Protein AF-R7I2Q1-F1 (afdb_monomer_lite)

Radius of gyration: 18.78 Å; chains: 1; bounding box: 70×40×40 Å

Secondary structure (DSSP, 8-state):
---------------S---EE-GGGHHHHHHS-HHHHHHHHHHHHHGGG-SS--EEEETTEEEEE-SSBS-EEEEEEEEEEEETTEEEEEEEEE-TTSPEEEEEEEEEEEE-SSHHHHHHHHHHHHHS-HHHHHHHHHHHHHHTHHHHHHHH--SBS-HHHHHHHHHHHHHHH---

Sequence (176 aa):
MKISNNLNSSGNQYFGMALKIKPQAKRFLKDARMSEINSIGEVGKKAANHKHFDIIIDEYGPYIQAKEYKNYYRAPFRVSQYDDKALTVSSDSVNLEGKIGPDYIKSLNFDYLSKEAAKEEYSKLASMNIIDQTAEVVDLLENNFLKFEVKYAGEPINVASKNDTIDKLFKAYGVE

Structure (mmCIF, N/CA/C/O backbone):
data_AF-R7I2Q1-F1
#
_entry.id   AF-R7I2Q1-F1
#
loop_
_atom_site.group_PDB
_atom_site.id
_atom_site.type_symbol
_atom_site.label_atom_id
_atom_site.label_alt_id
_atom_site.label_comp_id
_atom_site.label_asym_id
_atom_site.label_entity_id
_atom_site.label_seq_id
_atom_site.pdbx_PDB_ins_code
_atom_site.Cartn_x
_atom_site.Cartn_y
_atom_site.Cartn_z
_atom_site.occupancy
_atom_site.B_iso_or_equiv
_atom_site.auth_seq_id
_atom_site.auth_comp_id
_atom_site.auth_asym_id
_atom_site.auth_atom_id
_atom_site.pdbx_PDB_model_num
ATOM 1 N N . MET A 1 1 ? 37.677 -19.607 -14.586 1.00 36.41 1 MET A N 1
ATOM 2 C CA . MET A 1 1 ? 36.863 -19.621 -13.353 1.00 36.41 1 MET A CA 1
ATOM 3 C C . MET A 1 1 ? 35.400 -19.539 -13.783 1.00 36.41 1 MET A C 1
ATOM 5 O O . MET A 1 1 ? 34.998 -18.513 -14.314 1.00 36.41 1 MET A O 1
ATOM 9 N N . LYS A 1 2 ? 34.656 -20.653 -13.733 1.00 26.53 2 LYS A N 1
ATOM 10 C CA . LYS A 1 2 ? 33.233 -20.693 -14.115 1.00 26.53 2 LYS A CA 1
ATOM 11 C C . LYS A 1 2 ? 32.413 -20.239 -12.909 1.00 26.53 2 LYS A C 1
ATOM 13 O O . LYS A 1 2 ? 32.449 -20.902 -11.880 1.00 26.53 2 LYS A O 1
ATOM 18 N N . ILE A 1 3 ? 31.721 -19.111 -13.037 1.00 33.00 3 ILE A N 1
ATOM 19 C CA . ILE A 1 3 ? 30.726 -18.669 -12.059 1.00 33.00 3 ILE A CA 1
ATOM 20 C C . ILE A 1 3 ? 29.452 -19.461 -12.358 1.00 33.00 3 ILE A C 1
ATOM 22 O O . ILE A 1 3 ? 28.858 -19.319 -13.426 1.00 33.00 3 ILE A O 1
ATOM 26 N N . SER A 1 4 ? 29.090 -20.357 -11.449 1.00 28.03 4 SER A N 1
ATOM 27 C CA . SER A 1 4 ? 27.881 -21.170 -11.536 1.00 28.03 4 SER A CA 1
ATOM 28 C C . SER A 1 4 ? 26.658 -20.305 -11.218 1.00 28.03 4 SER A C 1
ATOM 30 O O . SER A 1 4 ? 26.454 -19.927 -10.067 1.00 28.03 4 SER A O 1
ATOM 32 N N . ASN A 1 5 ? 25.828 -20.013 -12.222 1.00 32.62 5 ASN A N 1
ATOM 33 C CA . ASN A 1 5 ? 24.456 -19.542 -12.020 1.00 32.62 5 ASN A CA 1
ATOM 34 C C . ASN A 1 5 ? 23.606 -20.718 -11.518 1.00 32.62 5 ASN A C 1
ATOM 36 O O . ASN A 1 5 ? 23.032 -21.449 -12.318 1.00 32.62 5 ASN A O 1
ATOM 40 N N . ASN A 1 6 ? 23.530 -20.898 -10.201 1.00 32.88 6 ASN A N 1
ATOM 41 C CA . ASN A 1 6 ? 22.535 -21.760 -9.564 1.00 32.88 6 ASN A CA 1
ATOM 42 C C . ASN A 1 6 ? 21.603 -20.894 -8.714 1.00 32.88 6 ASN A C 1
ATOM 44 O O . ASN A 1 6 ? 21.789 -20.765 -7.511 1.00 32.88 6 ASN A O 1
ATOM 48 N N . LEU A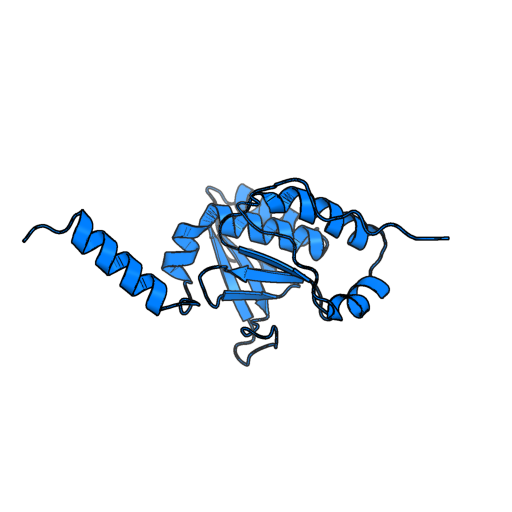 1 7 ? 20.600 -20.298 -9.360 1.00 36.31 7 LEU A N 1
ATOM 49 C CA . LEU A 1 7 ? 19.415 -19.734 -8.700 1.00 36.31 7 LEU A CA 1
ATOM 50 C C . LEU A 1 7 ? 18.148 -20.076 -9.496 1.00 36.31 7 LEU A C 1
ATOM 52 O O . LEU A 1 7 ? 17.258 -19.258 -9.671 1.00 36.31 7 LEU A O 1
ATOM 56 N N . ASN A 1 8 ? 18.080 -21.308 -9.995 1.00 40.41 8 ASN A N 1
ATOM 57 C CA . ASN A 1 8 ? 16.838 -21.907 -10.464 1.00 40.41 8 ASN A CA 1
ATOM 58 C C . ASN A 1 8 ? 16.820 -23.371 -10.027 1.00 40.41 8 ASN A C 1
ATOM 60 O O . ASN A 1 8 ? 17.289 -24.221 -10.772 1.00 40.41 8 ASN A O 1
ATOM 64 N N . SER A 1 9 ? 16.317 -23.634 -8.816 1.00 35.38 9 SER A N 1
ATOM 65 C CA . SER A 1 9 ? 15.471 -24.800 -8.502 1.00 35.38 9 SER A CA 1
ATOM 66 C C . SER A 1 9 ? 15.331 -25.011 -6.989 1.00 35.38 9 SER A C 1
ATOM 68 O O . SER A 1 9 ? 16.107 -25.738 -6.372 1.00 35.38 9 SER A O 1
ATOM 70 N N . SER A 1 10 ? 14.277 -24.456 -6.406 1.00 36.53 10 SER A N 1
ATOM 71 C CA . SER A 1 10 ? 13.492 -25.146 -5.380 1.00 36.53 10 SER A CA 1
ATOM 72 C C . SER A 1 10 ? 12.128 -24.469 -5.318 1.00 36.53 10 SER A C 1
ATOM 74 O O . SER A 1 10 ? 12.027 -23.246 -5.270 1.00 36.53 10 SER A O 1
ATOM 76 N N . GLY A 1 11 ? 11.075 -25.271 -5.467 1.00 33.69 11 GLY A N 1
ATOM 77 C CA . GLY A 1 11 ? 9.708 -24.791 -5.589 1.00 33.69 11 GLY A CA 1
ATOM 78 C C . GLY A 1 11 ? 9.310 -23.921 -4.406 1.00 33.69 11 GLY A C 1
ATOM 79 O O . GLY A 1 11 ? 9.300 -24.379 -3.273 1.00 33.69 11 GLY A O 1
ATOM 80 N N . ASN A 1 12 ? 8.923 -22.689 -4.703 1.00 32.97 12 ASN A N 1
ATOM 81 C CA . ASN A 1 12 ? 8.029 -21.934 -3.853 1.00 32.97 12 ASN A CA 1
ATOM 82 C C . ASN A 1 12 ? 6.871 -21.500 -4.739 1.00 32.97 12 ASN A C 1
ATOM 84 O O . ASN A 1 12 ? 7.006 -20.658 -5.628 1.00 32.97 12 ASN A O 1
ATOM 88 N N . GLN A 1 13 ? 5.726 -22.134 -4.515 1.00 37.25 13 GLN A N 1
ATOM 89 C CA . GLN A 1 13 ? 4.434 -21.564 -4.854 1.00 37.25 13 GLN A CA 1
ATOM 90 C C . GLN A 1 13 ? 4.308 -20.255 -4.058 1.00 37.25 13 GLN A C 1
ATOM 92 O O . GLN A 1 13 ? 3.820 -20.259 -2.933 1.00 37.25 13 GLN A O 1
ATOM 97 N N . TYR A 1 14 ? 4.815 -19.140 -4.589 1.00 38.12 14 TYR A N 1
ATOM 98 C CA . TYR A 1 14 ? 4.670 -17.832 -3.952 1.00 38.12 14 TYR A CA 1
ATOM 99 C C . TYR A 1 14 ? 3.239 -17.331 -4.165 1.00 38.12 14 TYR A C 1
ATOM 101 O O . TYR A 1 14 ? 2.954 -16.556 -5.080 1.00 38.12 14 TYR A O 1
ATOM 109 N N . PHE A 1 15 ? 2.315 -17.808 -3.335 1.00 33.28 15 PHE A N 1
ATOM 110 C CA . PHE A 1 15 ? 1.031 -17.146 -3.168 1.00 33.28 15 PHE A CA 1
ATOM 111 C C . PHE A 1 15 ? 1.251 -15.842 -2.400 1.00 33.28 15 PHE A C 1
ATOM 113 O O . PHE A 1 15 ? 1.394 -15.857 -1.186 1.00 33.28 15 PHE A O 1
ATOM 120 N N . GLY A 1 16 ? 1.213 -14.725 -3.129 1.00 47.41 16 GLY A N 1
ATOM 121 C CA . GLY A 1 16 ? 0.902 -13.421 -2.556 1.00 47.41 16 GLY A CA 1
ATOM 122 C C . GLY A 1 16 ? 2.050 -12.400 -2.471 1.00 47.41 16 GLY A C 1
ATOM 123 O O . GLY A 1 16 ? 2.724 -12.343 -1.464 1.00 47.41 16 GLY A O 1
ATOM 124 N N . MET A 1 17 ? 2.185 -11.532 -3.489 1.00 64.38 17 MET A N 1
ATOM 125 C CA . MET A 1 17 ? 3.060 -10.342 -3.568 1.00 64.38 17 MET A CA 1
ATOM 126 C C . MET A 1 17 ? 4.553 -10.602 -3.467 1.00 64.38 17 MET A C 1
ATOM 128 O O . MET A 1 17 ? 5.149 -10.736 -2.404 1.00 64.38 17 MET A O 1
ATOM 132 N N . ALA A 1 18 ? 5.195 -10.517 -4.624 1.00 75.12 18 ALA A N 1
ATOM 133 C CA . ALA A 1 18 ? 6.620 -10.279 -4.673 1.00 75.12 18 ALA A CA 1
ATOM 134 C C . ALA A 1 18 ? 6.831 -8.767 -4.574 1.00 75.12 18 ALA A C 1
ATOM 136 O O . ALA A 1 18 ? 6.286 -8.017 -5.382 1.00 75.12 18 ALA A O 1
ATOM 137 N N . LEU A 1 19 ? 7.659 -8.307 -3.639 1.00 87.88 19 LEU A N 1
ATOM 138 C CA . LEU A 1 19 ? 8.393 -7.068 -3.871 1.00 87.88 19 LEU A CA 1
ATOM 139 C C . LEU A 1 19 ? 9.037 -7.166 -5.268 1.00 87.88 19 LEU A C 1
ATOM 141 O O . LEU A 1 19 ? 9.863 -8.047 -5.515 1.00 87.88 19 LEU A O 1
ATOM 145 N N . LYS A 1 20 ? 8.647 -6.291 -6.196 1.00 90.19 20 LYS A N 1
ATOM 146 C CA . LYS A 1 20 ? 9.149 -6.277 -7.576 1.00 90.19 20 LYS A CA 1
ATOM 147 C C . LYS A 1 20 ? 10.097 -5.103 -7.752 1.00 90.19 20 LYS A C 1
ATOM 149 O O . LYS A 1 20 ? 9.690 -3.950 -7.687 1.00 90.19 20 LYS A O 1
ATOM 154 N N . ILE A 1 21 ? 11.360 -5.384 -8.039 1.00 89.44 21 ILE A N 1
ATOM 155 C CA . ILE A 1 21 ? 12.344 -4.351 -8.374 1.00 89.44 21 ILE A CA 1
ATOM 156 C C . ILE A 1 21 ? 12.477 -4.319 -9.895 1.00 89.44 21 ILE A C 1
ATOM 158 O O . ILE A 1 21 ? 12.964 -5.276 -10.500 1.00 89.44 21 ILE A O 1
ATOM 162 N N . LYS A 1 22 ? 12.019 -3.239 -10.535 1.00 89.25 22 LYS A N 1
ATOM 163 C CA . LYS A 1 22 ? 12.155 -3.085 -11.987 1.00 89.25 22 LYS A CA 1
ATOM 164 C C . LYS A 1 22 ? 13.623 -2.819 -12.361 1.00 89.25 22 LYS A C 1
ATOM 166 O O . LYS A 1 22 ? 14.329 -2.173 -11.589 1.00 89.25 22 LYS A O 1
ATOM 171 N N . PRO A 1 23 ? 14.097 -3.221 -13.556 1.00 88.19 23 PRO A N 1
ATOM 172 C CA . PRO A 1 23 ? 15.484 -2.981 -13.974 1.00 88.19 23 PRO A CA 1
ATOM 173 C C . PRO A 1 23 ? 15.923 -1.510 -13.876 1.00 88.19 23 PRO A C 1
ATOM 175 O O . PRO A 1 23 ? 17.048 -1.218 -13.465 1.00 88.19 23 PRO A O 1
ATOM 178 N N . GLN A 1 24 ? 15.021 -0.575 -14.188 1.00 87.31 24 GLN A N 1
ATOM 179 C CA . GLN A 1 24 ? 15.277 0.865 -14.096 1.00 87.31 24 GLN A CA 1
ATOM 180 C C . GLN A 1 24 ? 15.459 1.384 -12.657 1.00 87.31 24 GLN A C 1
ATOM 182 O O . GLN A 1 24 ? 16.051 2.444 -12.464 1.00 87.31 24 GLN A O 1
ATOM 187 N N . ALA A 1 25 ? 15.061 0.622 -11.630 1.00 89.19 25 ALA A N 1
ATOM 188 C CA . ALA A 1 25 ? 15.258 0.992 -10.225 1.00 89.19 25 ALA A CA 1
ATOM 189 C C . ALA A 1 25 ? 16.733 1.158 -9.842 1.00 89.19 25 ALA A C 1
ATOM 191 O O . ALA A 1 25 ? 17.042 1.776 -8.830 1.00 89.19 25 ALA A O 1
ATOM 192 N N . LYS A 1 26 ? 17.671 0.655 -10.656 1.00 88.81 26 LYS A N 1
ATOM 193 C CA . LYS A 1 26 ? 19.112 0.790 -10.412 1.00 88.81 26 LYS A CA 1
ATOM 194 C C . LYS A 1 26 ? 19.557 2.240 -10.196 1.00 88.81 26 LYS A C 1
ATOM 196 O O . LYS A 1 26 ? 20.540 2.448 -9.495 1.00 88.81 26 LYS A O 1
ATOM 201 N N . ARG A 1 27 ? 18.879 3.227 -10.796 1.00 87.81 27 ARG A N 1
ATOM 202 C CA . ARG A 1 27 ? 19.166 4.648 -10.543 1.00 87.81 27 ARG A CA 1
ATOM 203 C C . ARG A 1 27 ? 18.768 5.038 -9.119 1.00 87.81 27 ARG A C 1
ATOM 205 O O . ARG A 1 27 ? 19.639 5.406 -8.347 1.00 87.81 27 ARG A O 1
ATOM 212 N N . PHE A 1 28 ? 17.501 4.833 -8.762 1.00 88.19 28 PHE A N 1
ATOM 213 C CA . PHE A 1 28 ? 16.980 5.057 -7.412 1.00 88.19 28 PHE A CA 1
ATOM 214 C C . PHE A 1 28 ? 17.820 4.354 -6.331 1.00 88.19 28 PHE A C 1
ATOM 216 O O . PHE A 1 28 ? 18.234 4.972 -5.359 1.00 88.19 28 PHE A O 1
ATOM 223 N N . LEU A 1 29 ? 18.153 3.075 -6.535 1.00 90.19 29 LEU A N 1
ATOM 224 C CA . LEU A 1 29 ? 18.908 2.273 -5.565 1.00 90.19 29 LEU A CA 1
ATOM 225 C C . LEU A 1 29 ? 20.367 2.718 -5.386 1.00 90.19 29 LEU A C 1
ATOM 227 O O . LEU A 1 29 ? 20.951 2.437 -4.347 1.00 90.19 29 LEU A O 1
ATOM 231 N N . LYS A 1 30 ? 20.976 3.375 -6.381 1.00 90.50 30 LYS A N 1
ATOM 232 C CA . LYS A 1 30 ? 22.335 3.930 -6.243 1.00 90.50 30 LYS A CA 1
ATOM 233 C C . LYS A 1 30 ? 22.363 5.161 -5.346 1.00 90.50 30 LYS A C 1
ATOM 235 O O . LYS A 1 30 ? 23.361 5.379 -4.669 1.00 90.50 30 LYS A O 1
ATOM 240 N N . ASP A 1 31 ? 21.287 5.937 -5.381 1.00 90.19 31 ASP A N 1
ATOM 241 C CA . ASP A 1 31 ? 21.155 7.177 -4.621 1.00 90.19 31 ASP A CA 1
ATOM 242 C C . ASP A 1 31 ? 20.584 6.918 -3.209 1.00 90.19 31 ASP A C 1
ATOM 244 O O . ASP A 1 31 ? 20.661 7.782 -2.335 1.00 90.19 31 ASP A O 1
ATOM 248 N N . ALA A 1 32 ? 20.042 5.718 -2.972 1.00 89.25 32 ALA A N 1
ATOM 249 C CA . ALA A 1 32 ? 19.481 5.292 -1.696 1.00 89.25 32 ALA A CA 1
ATOM 250 C C . ALA A 1 32 ? 20.557 5.038 -0.627 1.00 89.25 32 ALA A C 1
ATOM 252 O O . ALA A 1 32 ? 21.641 4.504 -0.883 1.00 89.25 32 ALA A O 1
ATOM 253 N N . ARG A 1 33 ? 20.229 5.362 0.623 1.00 92.44 33 ARG A N 1
ATOM 254 C CA . ARG A 1 33 ? 21.067 5.064 1.792 1.00 92.44 33 ARG A CA 1
ATOM 255 C C . ARG A 1 33 ? 21.017 3.571 2.099 1.00 92.44 33 ARG A C 1
ATOM 257 O O . ARG A 1 33 ? 19.997 2.918 1.897 1.00 92.44 33 ARG A O 1
ATOM 264 N N . MET A 1 34 ? 22.065 3.040 2.732 1.00 90.31 34 MET A N 1
ATOM 265 C CA . MET A 1 34 ? 22.072 1.636 3.177 1.00 90.31 34 MET A CA 1
ATOM 266 C C . MET A 1 34 ? 20.897 1.282 4.098 1.00 90.31 34 MET A C 1
ATOM 268 O O . MET A 1 34 ? 20.399 0.163 4.033 1.00 90.31 34 MET A O 1
ATOM 272 N N . SER A 1 35 ? 20.415 2.223 4.917 1.00 90.38 35 SER A N 1
ATOM 273 C CA . SER A 1 35 ? 19.209 2.020 5.729 1.00 90.38 35 SER A CA 1
ATOM 274 C C . SER A 1 35 ? 17.968 1.753 4.873 1.00 90.38 35 SER A C 1
ATOM 276 O O . SER A 1 35 ? 17.187 0.874 5.207 1.00 90.38 35 SER A O 1
ATOM 278 N N . GLU A 1 36 ? 17.813 2.452 3.746 1.00 89.00 36 GLU A N 1
ATOM 279 C CA . GLU A 1 36 ? 16.692 2.258 2.819 1.00 89.00 36 GLU A CA 1
ATOM 280 C C . GLU A 1 36 ? 16.832 0.930 2.065 1.00 89.00 36 GLU A C 1
ATOM 282 O O . GLU A 1 36 ? 15.856 0.198 1.929 1.00 89.00 36 GLU A O 1
ATOM 287 N N . ILE A 1 37 ? 18.052 0.564 1.651 1.00 89.81 37 ILE A N 1
ATOM 288 C CA . ILE A 1 37 ? 18.340 -0.750 1.051 1.00 89.81 37 ILE A CA 1
ATOM 289 C C . ILE A 1 37 ? 17.998 -1.894 2.018 1.00 89.81 37 ILE A C 1
ATOM 291 O O . ILE A 1 37 ? 17.396 -2.888 1.611 1.00 89.81 37 ILE A O 1
ATOM 295 N N . ASN A 1 38 ? 18.331 -1.746 3.301 1.00 88.88 38 ASN A N 1
ATOM 296 C CA . ASN A 1 38 ? 17.986 -2.730 4.326 1.00 88.88 38 ASN A CA 1
ATOM 297 C C . ASN A 1 38 ? 16.468 -2.810 4.541 1.00 88.88 38 ASN A C 1
ATOM 299 O O . ASN A 1 38 ? 15.929 -3.916 4.566 1.00 88.88 38 ASN A O 1
ATOM 303 N N . SER A 1 39 ? 15.772 -1.667 4.616 1.00 89.12 39 SER A N 1
ATOM 304 C CA . SER A 1 39 ? 14.304 -1.630 4.679 1.00 89.12 39 SER A CA 1
ATOM 305 C C . SER A 1 39 ? 13.670 -2.356 3.491 1.00 89.12 39 SER A C 1
ATOM 307 O O . SER A 1 39 ? 12.766 -3.158 3.690 1.00 89.12 39 SER A O 1
ATOM 309 N N . ILE A 1 40 ? 14.184 -2.176 2.267 1.00 89.56 40 ILE A N 1
ATOM 310 C CA . ILE A 1 40 ? 13.701 -2.906 1.079 1.00 89.56 40 ILE A CA 1
ATOM 311 C C . ILE A 1 40 ? 13.820 -4.425 1.284 1.00 89.56 40 ILE A C 1
ATOM 313 O O . ILE A 1 40 ? 12.881 -5.164 0.982 1.00 89.56 40 ILE A O 1
ATOM 317 N N . GLY A 1 41 ? 14.949 -4.898 1.820 1.00 85.25 41 GLY A N 1
ATOM 318 C CA . GLY A 1 41 ? 15.161 -6.316 2.122 1.00 85.25 41 GLY A CA 1
ATOM 319 C C . GLY A 1 41 ? 14.170 -6.873 3.150 1.00 85.25 41 GLY A C 1
ATOM 320 O O . GLY A 1 41 ? 13.625 -7.960 2.950 1.00 85.25 41 GLY A O 1
ATOM 321 N N . GLU A 1 42 ? 13.896 -6.130 4.223 1.00 87.81 42 GLU A N 1
ATOM 322 C CA . GLU A 1 42 ? 12.942 -6.541 5.263 1.00 87.81 42 GLU A CA 1
ATOM 323 C C . GLU A 1 42 ? 11.487 -6.487 4.782 1.00 87.81 42 GLU A C 1
ATOM 325 O O . GLU A 1 42 ? 10.718 -7.420 5.024 1.00 87.81 42 GLU A O 1
ATOM 330 N N . VAL A 1 43 ? 11.116 -5.450 4.028 1.00 86.38 43 VAL A N 1
ATOM 331 C CA . VAL A 1 43 ? 9.797 -5.342 3.390 1.00 86.38 43 VAL A CA 1
ATOM 332 C C . VAL A 1 43 ? 9.564 -6.506 2.433 1.00 86.38 43 VAL A C 1
ATOM 334 O O . VAL A 1 43 ? 8.486 -7.093 2.446 1.00 86.38 43 VAL A O 1
ATOM 337 N N . GLY A 1 44 ? 10.578 -6.912 1.663 1.00 83.94 44 GLY A N 1
ATOM 338 C CA . GLY A 1 44 ? 10.482 -8.077 0.783 1.00 83.94 44 GLY A CA 1
ATOM 339 C C . GLY A 1 44 ? 10.128 -9.375 1.517 1.00 83.94 44 GLY A C 1
ATOM 340 O O . GLY A 1 44 ? 9.380 -10.188 0.979 1.00 83.94 44 GLY A O 1
ATOM 341 N N . LYS A 1 45 ? 10.607 -9.560 2.755 1.00 82.69 45 LYS A N 1
ATOM 342 C CA . LYS A 1 45 ? 10.265 -10.728 3.587 1.00 82.69 45 LYS A CA 1
ATOM 343 C C . LYS A 1 45 ? 8.832 -10.658 4.114 1.00 82.69 45 LYS A C 1
ATOM 345 O O . LYS A 1 45 ? 8.144 -11.673 4.114 1.00 82.69 45 LYS A O 1
ATOM 350 N N . LYS A 1 46 ? 8.388 -9.477 4.560 1.00 77.94 46 LYS A N 1
ATOM 351 C CA . LYS A 1 46 ? 7.028 -9.263 5.088 1.00 77.94 46 LYS A CA 1
ATOM 352 C C . LYS A 1 46 ? 5.962 -9.398 4.000 1.00 77.94 46 LYS A C 1
ATOM 354 O O . LYS A 1 46 ? 4.957 -10.071 4.208 1.00 77.94 46 LYS A O 1
ATOM 359 N N . ALA A 1 47 ? 6.240 -8.833 2.825 1.00 78.56 47 ALA A N 1
ATOM 360 C CA . ALA A 1 47 ? 5.303 -8.759 1.712 1.00 78.56 47 ALA A CA 1
ATOM 361 C C . ALA A 1 47 ? 4.960 -10.114 1.081 1.00 78.56 47 ALA A C 1
ATOM 363 O O . ALA A 1 47 ? 3.969 -10.199 0.367 1.00 78.56 47 ALA A O 1
ATOM 364 N N . ALA A 1 48 ? 5.726 -11.172 1.369 1.00 76.81 48 ALA A N 1
ATOM 365 C CA . ALA A 1 48 ? 5.600 -12.491 0.748 1.00 76.81 48 ALA A CA 1
ATOM 366 C C . ALA A 1 48 ? 4.237 -13.193 0.934 1.00 76.81 48 ALA A C 1
ATOM 368 O O . ALA A 1 48 ? 4.024 -14.244 0.332 1.00 76.81 48 ALA A O 1
ATOM 369 N N . ASN A 1 49 ? 3.347 -12.650 1.774 1.00 74.75 49 ASN A N 1
ATOM 370 C CA . ASN A 1 49 ? 2.020 -13.206 2.057 1.00 74.75 49 ASN A CA 1
ATOM 371 C C . ASN A 1 49 ? 0.852 -12.351 1.534 1.00 74.75 49 ASN A C 1
ATOM 373 O O . ASN A 1 49 ? -0.308 -12.720 1.740 1.00 7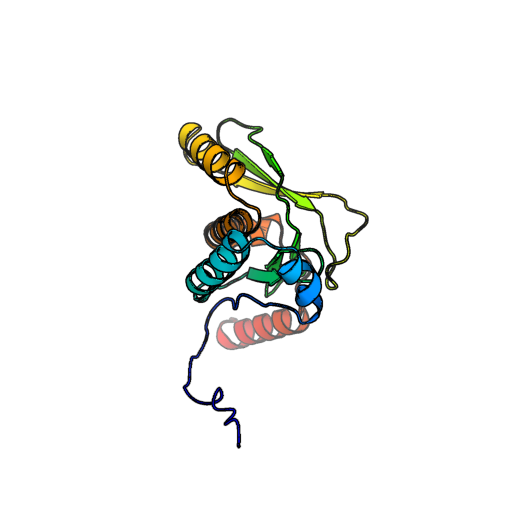4.75 49 ASN A O 1
ATOM 377 N N . HIS A 1 50 ? 1.100 -11.195 0.916 1.00 85.75 50 HIS A N 1
ATOM 378 C CA . HIS A 1 50 ? 0.019 -10.258 0.601 1.00 85.75 50 HIS A CA 1
ATOM 379 C C . HIS A 1 50 ? -0.755 -10.674 -0.660 1.00 85.75 50 HIS A C 1
ATOM 381 O O . HIS A 1 50 ? -0.200 -10.988 -1.719 1.00 85.75 50 HIS A O 1
ATOM 387 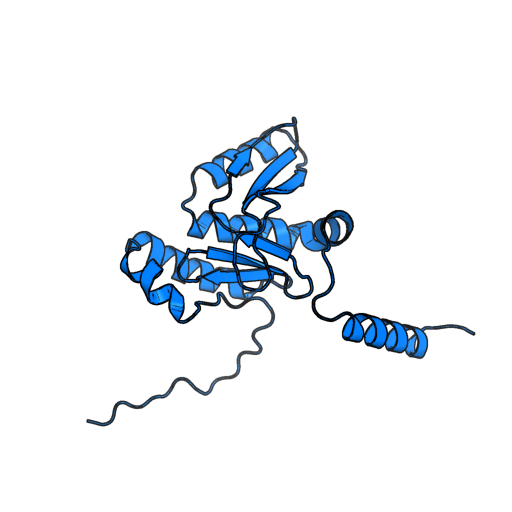N N . LYS A 1 51 ? -2.080 -10.682 -0.603 1.00 86.44 51 LYS A N 1
ATOM 388 C CA . LYS A 1 51 ? -2.886 -11.379 -1.610 1.00 86.44 51 LYS A CA 1
ATOM 389 C C . LYS A 1 51 ? -3.250 -10.500 -2.794 1.00 86.44 51 LYS A C 1
ATOM 391 O O . LYS A 1 51 ? -3.233 -11.007 -3.918 1.00 86.44 51 LYS A O 1
ATOM 396 N N . HIS A 1 52 ? -3.486 -9.216 -2.582 1.00 86.50 52 HIS A N 1
ATOM 397 C CA . HIS A 1 52 ? -4.236 -8.371 -3.507 1.00 86.50 52 HIS A CA 1
ATOM 398 C C . HIS A 1 52 ? -3.428 -7.240 -4.146 1.00 86.50 52 HIS A C 1
ATOM 400 O O . HIS A 1 52 ? -3.792 -6.791 -5.236 1.00 86.50 52 HIS A O 1
ATOM 406 N N . PHE A 1 53 ? -2.337 -6.792 -3.530 1.00 88.25 53 PHE A N 1
ATOM 407 C CA . PHE A 1 53 ? -1.547 -5.659 -4.035 1.00 88.25 53 PHE A CA 1
ATOM 408 C C . PHE A 1 53 ? -0.198 -6.107 -4.615 1.00 88.25 53 PHE A C 1
ATOM 410 O O . PHE A 1 53 ? -0.050 -7.269 -4.918 1.00 88.25 53 PHE A O 1
ATOM 417 N N . ASP A 1 54 ? 0.784 -5.247 -4.842 1.00 89.94 54 ASP A N 1
ATOM 418 C CA . ASP A 1 54 ? 2.180 -5.557 -5.175 1.00 89.94 54 ASP A CA 1
ATOM 419 C C . ASP A 1 54 ? 2.980 -4.314 -4.769 1.00 89.94 54 ASP A C 1
ATOM 421 O O . ASP A 1 54 ? 2.529 -3.197 -5.024 1.00 89.94 54 ASP A O 1
ATOM 425 N N . ILE A 1 55 ? 4.148 -4.484 -4.139 1.00 91.56 55 ILE A N 1
ATOM 426 C CA . ILE A 1 55 ? 5.081 -3.375 -3.900 1.00 91.56 55 ILE A CA 1
ATOM 427 C C . ILE A 1 55 ? 6.066 -3.392 -5.052 1.00 91.56 55 ILE A C 1
ATOM 429 O O . ILE A 1 55 ? 6.743 -4.397 -5.283 1.00 91.56 55 ILE A O 1
ATOM 433 N N . ILE A 1 56 ? 6.162 -2.283 -5.772 1.00 91.31 56 ILE A N 1
ATOM 434 C CA . ILE A 1 56 ? 7.032 -2.162 -6.932 1.00 91.31 56 ILE A CA 1
ATOM 435 C C . ILE A 1 56 ? 7.988 -0.995 -6.736 1.00 91.31 56 ILE A C 1
ATOM 437 O O . ILE A 1 56 ? 7.573 0.100 -6.381 1.00 91.31 56 ILE A O 1
ATOM 441 N N . ILE A 1 57 ? 9.270 -1.221 -7.004 1.00 91.00 57 ILE A N 1
ATOM 442 C CA . ILE A 1 57 ? 10.308 -0.189 -7.003 1.00 91.00 57 ILE A CA 1
ATOM 443 C C . ILE A 1 57 ? 10.751 0.033 -8.447 1.00 91.00 57 ILE A C 1
ATOM 445 O O . ILE A 1 57 ? 11.148 -0.914 -9.132 1.00 91.00 57 ILE A O 1
ATOM 449 N N . ASP A 1 58 ? 10.682 1.275 -8.919 1.00 90.12 58 ASP A N 1
ATOM 450 C CA . ASP A 1 58 ? 11.229 1.698 -10.210 1.00 90.12 58 ASP A CA 1
ATOM 451 C C . ASP A 1 58 ? 12.243 2.842 -10.046 1.00 90.12 58 ASP A C 1
ATOM 453 O O . ASP A 1 58 ? 12.767 3.070 -8.958 1.00 90.12 58 ASP A O 1
ATOM 457 N N . GLU A 1 59 ? 12.590 3.525 -11.138 1.00 89.25 59 GLU A N 1
ATOM 458 C CA . GLU A 1 59 ? 13.575 4.614 -11.115 1.00 89.25 59 GLU A CA 1
ATOM 459 C C . GLU A 1 59 ? 13.139 5.847 -10.310 1.00 89.25 59 GLU A C 1
ATOM 461 O O . GLU A 1 59 ? 13.992 6.660 -9.957 1.00 89.25 59 GLU A O 1
ATOM 466 N N . TYR A 1 60 ? 11.843 5.978 -10.017 1.00 87.00 60 TYR A N 1
ATOM 467 C CA . TYR A 1 60 ? 11.259 7.089 -9.268 1.00 87.00 60 TYR A CA 1
ATOM 468 C C . TYR A 1 60 ? 10.940 6.718 -7.812 1.00 87.00 60 TYR A C 1
ATOM 470 O O . TYR A 1 60 ? 10.527 7.583 -7.045 1.00 87.00 60 TYR A O 1
ATOM 478 N N . GLY A 1 61 ? 11.138 5.455 -7.422 1.00 90.12 61 GLY A N 1
ATOM 479 C CA . GLY A 1 61 ? 10.915 4.965 -6.063 1.00 90.12 61 GLY A CA 1
ATOM 480 C C . GLY A 1 61 ? 9.761 3.962 -5.948 1.00 90.12 61 GLY A C 1
ATOM 481 O O . GLY A 1 61 ? 9.345 3.365 -6.950 1.00 90.12 61 GLY A O 1
ATOM 482 N N . PRO A 1 62 ? 9.271 3.712 -4.721 1.00 91.94 62 PRO A N 1
ATOM 483 C CA . PRO A 1 62 ? 8.280 2.679 -4.461 1.00 91.94 62 PRO A CA 1
ATOM 484 C C . PRO A 1 62 ? 6.856 3.115 -4.846 1.00 91.94 62 PRO A C 1
ATOM 486 O O . PRO A 1 62 ? 6.484 4.290 -4.771 1.00 91.94 62 PRO A O 1
ATOM 489 N N . TYR A 1 63 ? 6.036 2.147 -5.238 1.00 91.00 63 TYR A N 1
ATOM 490 C CA . TYR A 1 63 ? 4.597 2.305 -5.416 1.00 91.00 63 TYR A CA 1
ATOM 491 C C . TYR A 1 63 ? 3.857 0.994 -5.195 1.00 91.00 63 TYR A C 1
ATOM 493 O O . TYR A 1 63 ? 4.433 -0.092 -5.267 1.00 91.00 63 TYR A O 1
ATOM 501 N N . ILE A 1 64 ? 2.561 1.122 -4.943 1.00 90.38 64 ILE A N 1
ATOM 502 C CA . ILE A 1 64 ? 1.643 0.010 -4.733 1.00 90.38 64 ILE A CA 1
ATOM 503 C C . ILE A 1 64 ? 0.848 -0.197 -6.017 1.00 90.38 64 ILE A C 1
ATOM 505 O O . ILE A 1 64 ? 0.338 0.773 -6.578 1.00 90.38 64 ILE A O 1
ATOM 509 N N . GLN A 1 65 ? 0.717 -1.441 -6.466 1.00 87.94 65 GLN A N 1
ATOM 510 C CA . GLN A 1 65 ? -0.131 -1.831 -7.593 1.00 87.94 65 GLN A CA 1
ATOM 511 C C . GLN A 1 65 ? -1.155 -2.874 -7.139 1.00 87.94 65 GLN A C 1
ATOM 513 O O . GLN A 1 65 ? -0.775 -3.884 -6.572 1.00 87.94 65 GLN A O 1
ATOM 518 N N . ALA A 1 66 ? -2.442 -2.691 -7.422 1.00 85.50 66 ALA A N 1
ATOM 519 C CA . ALA A 1 66 ? -3.413 -3.776 -7.260 1.00 85.50 66 ALA A CA 1
ATOM 520 C C . ALA A 1 66 ? -3.198 -4.865 -8.332 1.00 85.50 66 ALA A C 1
ATOM 522 O O . ALA A 1 66 ? -2.957 -4.552 -9.500 1.00 85.50 66 ALA A O 1
ATOM 523 N N . LYS A 1 67 ? -3.302 -6.148 -7.961 1.00 84.88 67 LYS A N 1
ATOM 524 C CA . LYS A 1 67 ? -3.104 -7.272 -8.900 1.00 84.88 67 LYS A CA 1
ATOM 525 C C . LYS A 1 67 ? -4.248 -7.439 -9.889 1.00 84.88 67 LYS A C 1
ATOM 527 O O . LYS A 1 67 ? -4.023 -7.869 -11.015 1.00 84.88 67 LYS A O 1
ATOM 532 N N . GLU A 1 68 ? -5.466 -7.133 -9.457 1.00 80.31 68 GLU A N 1
ATOM 533 C CA . GLU A 1 68 ? -6.686 -7.378 -10.236 1.00 80.31 68 GLU A CA 1
ATOM 534 C C . GLU A 1 68 ? -7.271 -6.096 -10.841 1.00 80.31 68 GLU A C 1
ATOM 536 O O . GLU A 1 68 ? -8.047 -6.156 -11.796 1.00 80.31 68 GLU A O 1
ATOM 541 N N . TYR A 1 69 ? -6.848 -4.931 -10.346 1.00 79.19 69 TYR A N 1
ATOM 542 C CA . TYR A 1 69 ? -7.423 -3.629 -10.675 1.00 79.19 69 TYR A CA 1
ATOM 543 C C . TYR A 1 69 ? -6.365 -2.652 -11.182 1.00 79.19 69 TYR A C 1
ATOM 545 O O . TYR A 1 69 ? -5.211 -2.698 -10.758 1.00 79.19 69 TYR A O 1
ATOM 553 N N . LYS A 1 70 ? -6.753 -1.710 -12.048 1.00 78.19 70 LYS A N 1
ATOM 554 C CA . LYS A 1 70 ? -5.879 -0.624 -12.535 1.00 78.19 70 LYS A CA 1
ATOM 555 C C . LYS A 1 70 ? -5.654 0.466 -11.470 1.00 78.19 70 LYS A C 1
ATOM 557 O O . LYS A 1 70 ? -5.709 1.666 -11.749 1.00 78.19 70 LYS A O 1
ATOM 562 N N . ASN A 1 71 ? -5.407 0.056 -10.231 1.00 79.81 71 ASN A N 1
ATOM 563 C CA . ASN A 1 71 ? -5.179 0.931 -9.095 1.00 79.81 71 ASN A CA 1
ATOM 564 C C . ASN A 1 71 ? -3.694 0.959 -8.757 1.00 79.81 71 ASN A C 1
ATOM 566 O O . ASN A 1 71 ? -3.080 -0.075 -8.503 1.00 79.81 71 ASN A O 1
ATOM 570 N N . TYR A 1 72 ? -3.152 2.172 -8.716 1.00 84.94 72 TYR A N 1
ATOM 571 C CA . TYR A 1 72 ? -1.767 2.442 -8.381 1.00 84.94 72 TYR A CA 1
ATOM 572 C C . TYR A 1 72 ? -1.684 3.591 -7.389 1.00 84.94 72 TYR A C 1
ATOM 574 O O . TYR A 1 72 ? -2.447 4.556 -7.515 1.00 84.94 72 TYR A O 1
ATOM 582 N N . TYR A 1 73 ? -0.747 3.487 -6.449 1.00 87.69 73 TYR A N 1
ATOM 583 C CA . TYR A 1 73 ? -0.526 4.470 -5.391 1.00 87.69 73 TYR A CA 1
ATOM 584 C C . TYR A 1 73 ? 0.971 4.734 -5.246 1.00 87.69 73 TYR A C 1
ATOM 586 O O . TYR A 1 73 ? 1.718 3.871 -4.778 1.00 87.69 73 TYR A O 1
ATOM 594 N N . ARG A 1 74 ? 1.422 5.904 -5.708 1.00 90.06 74 ARG A N 1
ATOM 595 C CA . ARG A 1 74 ? 2.837 6.293 -5.721 1.00 90.06 74 ARG A CA 1
ATOM 596 C C . ARG A 1 74 ? 3.203 6.987 -4.413 1.00 90.06 74 ARG A C 1
ATOM 598 O O . ARG A 1 74 ? 2.511 7.909 -3.986 1.00 90.06 74 ARG A O 1
ATOM 605 N N . ALA A 1 75 ? 4.308 6.560 -3.813 1.00 90.50 75 ALA A N 1
ATOM 606 C CA . ALA A 1 75 ? 4.903 7.271 -2.693 1.00 90.50 75 ALA A CA 1
ATOM 607 C C . ALA A 1 75 ? 5.635 8.543 -3.194 1.00 90.50 75 ALA A C 1
ATOM 609 O O . ALA A 1 75 ? 6.111 8.550 -4.331 1.00 90.50 75 ALA A O 1
ATOM 610 N N . PRO A 1 76 ? 5.795 9.602 -2.379 1.00 90.19 76 PRO A N 1
ATOM 611 C CA . PRO A 1 76 ? 5.548 9.651 -0.940 1.00 90.19 76 PRO A CA 1
ATOM 612 C C . PRO A 1 76 ? 4.063 9.751 -0.591 1.00 90.19 76 PRO A C 1
ATOM 614 O O . PRO A 1 76 ? 3.297 10.439 -1.266 1.00 90.19 76 PRO A O 1
ATOM 617 N N . PHE A 1 77 ? 3.668 9.098 0.502 1.00 91.75 77 PHE A N 1
ATOM 618 C CA . PHE A 1 77 ? 2.308 9.214 1.007 1.00 91.75 77 PHE A CA 1
ATOM 619 C C . PHE A 1 77 ? 2.192 10.416 1.942 1.00 91.75 77 PHE A C 1
ATOM 621 O O . PHE A 1 77 ? 2.975 10.590 2.877 1.00 91.75 77 PHE A O 1
ATOM 628 N N . ARG A 1 78 ? 1.190 11.257 1.691 1.00 91.75 78 ARG A N 1
ATOM 629 C CA . ARG A 1 78 ? 0.817 12.372 2.564 1.00 91.75 78 ARG A CA 1
ATOM 630 C C . ARG A 1 78 ? -0.283 11.879 3.491 1.00 91.75 78 ARG A C 1
ATOM 632 O O . ARG A 1 78 ? -1.368 11.532 3.029 1.00 91.75 78 ARG A O 1
ATOM 639 N N . VAL A 1 79 ? 0.016 11.823 4.781 1.00 91.81 79 VAL A N 1
ATOM 640 C CA . VAL A 1 79 ? -0.898 11.301 5.797 1.00 91.81 79 VAL A CA 1
ATOM 641 C C . VAL A 1 79 ? -1.547 12.473 6.523 1.00 91.81 79 VAL A C 1
ATOM 643 O O . VAL A 1 79 ? -0.869 13.437 6.875 1.00 91.81 79 VAL A O 1
ATOM 646 N N . SER A 1 80 ? -2.854 12.406 6.738 1.00 89.56 80 SER A N 1
ATOM 647 C CA . SER A 1 80 ? -3.625 13.439 7.430 1.00 89.56 80 SER A CA 1
ATOM 648 C C . SER A 1 80 ? -4.779 12.821 8.212 1.00 89.56 80 SER A C 1
ATOM 650 O O . SER A 1 80 ? -5.383 11.845 7.774 1.00 89.56 80 SER A O 1
ATOM 652 N N . GLN A 1 81 ? -5.122 13.425 9.346 1.00 82.44 81 GLN A N 1
ATOM 653 C CA . GLN A 1 81 ? -6.305 13.085 10.132 1.00 82.44 81 GLN A CA 1
ATOM 654 C C . GLN A 1 81 ? -7.298 14.246 10.010 1.00 82.44 81 GLN A C 1
ATOM 656 O O . GLN A 1 81 ? -7.074 15.306 10.591 1.00 82.44 81 GLN A O 1
ATOM 661 N N . TYR A 1 82 ? -8.346 14.075 9.200 1.00 64.88 82 TYR A N 1
ATOM 662 C CA . TYR A 1 82 ? -9.372 15.109 8.992 1.00 64.88 82 TYR A CA 1
ATOM 663 C C . TYR A 1 82 ? -10.572 14.960 9.929 1.00 64.88 82 TYR A C 1
ATOM 665 O O . TYR A 1 82 ? -11.233 15.953 10.218 1.00 64.88 82 TYR A O 1
ATOM 673 N N . ASP A 1 83 ? -10.843 13.740 10.395 1.00 65.38 83 ASP A N 1
ATOM 674 C CA . ASP A 1 83 ? -12.035 13.397 11.167 1.00 65.38 83 ASP A CA 1
ATOM 675 C C . ASP A 1 83 ? -11.652 12.593 12.414 1.00 65.38 83 ASP A C 1
ATOM 677 O O . ASP A 1 83 ? -10.574 11.989 12.476 1.00 65.38 83 ASP A O 1
ATOM 681 N N . ASP A 1 84 ? -12.528 12.561 13.415 1.00 75.25 84 ASP A N 1
ATOM 682 C CA . ASP A 1 84 ? -12.181 12.043 14.740 1.00 75.25 84 ASP A CA 1
ATOM 683 C C . ASP A 1 84 ? -11.774 10.568 14.720 1.00 75.25 84 ASP A C 1
ATOM 685 O O . ASP A 1 84 ? -11.046 10.152 15.606 1.00 75.25 84 ASP A O 1
ATOM 689 N N . LYS A 1 85 ? -12.187 9.772 13.728 1.00 87.31 85 LYS A N 1
ATOM 690 C CA . LYS A 1 85 ? -11.886 8.329 13.652 1.00 87.31 85 LYS A CA 1
ATOM 691 C C . LYS A 1 85 ? -11.359 7.863 12.295 1.00 87.31 85 LYS A C 1
ATOM 693 O O . LYS A 1 85 ? -11.337 6.661 12.044 1.00 87.31 85 LYS A O 1
ATOM 698 N N . ALA A 1 86 ? -10.944 8.779 11.425 1.00 89.06 86 ALA A N 1
ATOM 699 C CA . ALA A 1 86 ? -10.499 8.437 10.079 1.00 89.06 86 ALA A CA 1
ATOM 700 C C . ALA A 1 86 ? -9.073 8.917 9.810 1.00 89.06 86 ALA A C 1
ATOM 702 O O . ALA A 1 86 ? -8.691 10.039 10.149 1.00 89.06 86 ALA A O 1
ATOM 703 N N . LEU A 1 87 ? -8.306 8.060 9.147 1.00 91.44 87 LEU A N 1
ATOM 704 C CA . LEU A 1 87 ? -6.998 8.368 8.598 1.00 91.44 87 LEU A CA 1
ATOM 705 C C . LEU A 1 87 ? -7.115 8.504 7.082 1.00 91.44 87 LEU A C 1
ATOM 707 O O . LEU A 1 87 ? -7.575 7.582 6.406 1.00 91.44 87 LEU A O 1
ATOM 711 N N . THR A 1 88 ? -6.639 9.617 6.539 1.00 91.44 88 THR A N 1
ATOM 712 C CA . THR A 1 88 ? -6.520 9.808 5.096 1.00 91.44 88 THR A CA 1
ATOM 713 C C . THR A 1 88 ? -5.064 9.651 4.679 1.00 91.44 88 THR A C 1
ATOM 715 O O . THR A 1 88 ? -4.180 10.354 5.167 1.00 91.44 88 THR A O 1
ATOM 718 N N . VAL A 1 89 ? -4.821 8.747 3.735 1.00 91.25 89 VAL A N 1
ATOM 719 C CA . VAL A 1 89 ? -3.531 8.543 3.079 1.00 91.25 89 VAL A CA 1
ATOM 720 C C . VAL A 1 89 ? -3.667 8.988 1.631 1.00 91.25 89 VAL A C 1
ATOM 722 O O . VAL A 1 89 ? -4.383 8.379 0.840 1.00 91.25 89 VAL A O 1
ATOM 725 N N . SER A 1 90 ? -2.985 10.069 1.278 1.00 89.81 90 SER A N 1
ATOM 726 C CA . SER A 1 90 ? -2.961 10.604 -0.078 1.00 89.81 90 SER A CA 1
ATOM 727 C C . SER A 1 90 ? -1.682 10.191 -0.796 1.00 89.81 90 SER A C 1
ATOM 729 O O . SER A 1 90 ? -0.597 10.244 -0.227 1.00 89.81 90 SER A O 1
ATOM 731 N N . SER A 1 91 ? -1.807 9.800 -2.056 1.00 87.75 91 SER A N 1
ATOM 732 C CA . SER A 1 91 ? -0.703 9.383 -2.926 1.00 87.75 91 SER A CA 1
ATOM 733 C C . SER A 1 91 ? -0.802 10.098 -4.261 1.00 87.75 91 SER A C 1
ATOM 735 O O . SER A 1 91 ? -1.905 10.468 -4.674 1.00 87.75 91 SER A O 1
ATOM 737 N N . ASP A 1 92 ? 0.319 10.257 -4.954 1.00 82.88 92 ASP A N 1
ATOM 738 C CA . ASP A 1 92 ? 0.271 10.743 -6.328 1.00 82.88 92 ASP A CA 1
ATOM 739 C C . ASP A 1 92 ? -0.318 9.632 -7.228 1.00 82.88 92 ASP A C 1
ATOM 741 O O . ASP A 1 92 ? -0.002 8.442 -7.082 1.00 82.88 92 ASP A O 1
ATOM 745 N N . SER A 1 93 ? -1.225 9.994 -8.141 1.00 69.00 93 SER A N 1
ATOM 746 C CA . SER A 1 93 ? -1.835 9.023 -9.060 1.00 69.00 93 SER A CA 1
ATOM 747 C C . SER A 1 93 ? -0.860 8.667 -10.170 1.00 69.00 93 SER A C 1
ATOM 749 O O . SER A 1 93 ? -0.308 9.553 -10.824 1.00 69.00 93 SER A O 1
ATOM 751 N N . VAL A 1 94 ? -0.695 7.375 -10.443 1.00 67.94 94 VAL A N 1
ATOM 752 C CA . VAL A 1 94 ? 0.068 6.902 -11.601 1.00 67.94 94 VAL A CA 1
ATOM 753 C C . VAL A 1 94 ? -0.773 5.988 -12.486 1.00 67.94 94 VAL A C 1
ATOM 755 O O . VAL A 1 94 ? -1.702 5.323 -12.024 1.00 67.94 94 VAL A O 1
ATOM 758 N N . ASN A 1 95 ? -0.466 5.981 -13.781 1.00 67.31 95 ASN A N 1
ATOM 759 C CA . ASN A 1 95 ? -1.076 5.077 -14.752 1.00 67.31 95 ASN A CA 1
ATOM 760 C C . ASN A 1 95 ? -0.423 3.676 -14.717 1.00 67.31 95 ASN A C 1
ATOM 762 O O . ASN A 1 95 ? 0.522 3.439 -13.965 1.00 67.31 95 ASN A O 1
ATOM 766 N N . LEU A 1 96 ? -0.891 2.760 -15.579 1.00 60.62 96 LEU A N 1
ATOM 767 C CA . LEU A 1 96 ? -0.343 1.398 -15.738 1.00 60.62 96 LEU A CA 1
ATOM 768 C C . LEU A 1 96 ? 1.181 1.369 -15.990 1.00 60.62 96 LEU A C 1
ATOM 770 O O . LEU A 1 96 ? 1.853 0.388 -15.673 1.00 60.62 96 LEU A O 1
ATOM 774 N N . GLU A 1 97 ? 1.734 2.437 -16.567 1.00 60.66 97 GLU A N 1
ATOM 775 C CA . GLU A 1 97 ? 3.162 2.575 -16.868 1.00 60.66 97 GLU A CA 1
ATOM 776 C C . GLU A 1 97 ? 3.962 3.193 -15.708 1.00 60.66 97 GLU A C 1
ATOM 778 O O . GLU A 1 97 ? 5.187 3.279 -15.789 1.00 60.66 97 GLU A O 1
ATOM 783 N N . GLY A 1 98 ? 3.301 3.617 -14.625 1.00 57.12 98 GLY A N 1
ATOM 784 C CA . GLY A 1 98 ? 3.917 4.325 -13.499 1.00 57.12 98 GLY A CA 1
ATOM 785 C C . GLY A 1 98 ? 4.117 5.828 -13.733 1.00 57.12 98 GLY A C 1
ATOM 786 O O . GLY A 1 98 ? 4.784 6.485 -12.929 1.00 57.12 98 GLY A O 1
ATOM 787 N N . LYS A 1 99 ? 3.554 6.394 -14.809 1.00 64.38 99 LYS A N 1
ATOM 788 C CA . LYS A 1 99 ? 3.610 7.836 -15.097 1.00 64.38 99 LYS A CA 1
ATOM 789 C C . LYS A 1 99 ? 2.523 8.571 -14.328 1.00 64.38 99 LYS A C 1
ATOM 791 O O . LYS A 1 99 ? 1.386 8.104 -14.285 1.00 64.38 99 LYS A O 1
ATOM 796 N N . ILE A 1 100 ? 2.872 9.724 -13.763 1.00 66.12 100 ILE A N 1
ATOM 797 C CA . ILE A 1 100 ? 1.931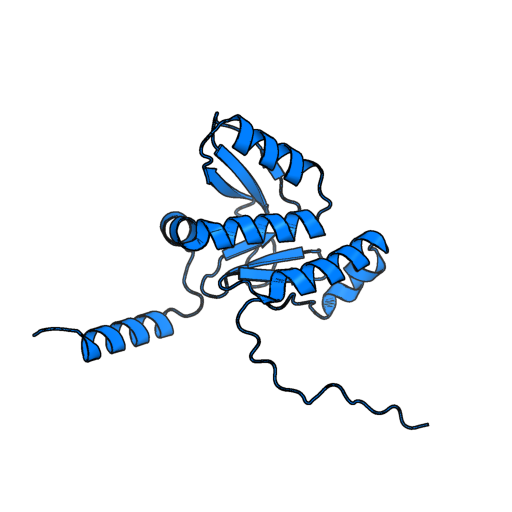 10.580 -13.036 1.00 66.12 100 ILE A CA 1
ATOM 798 C C . ILE A 1 100 ? 0.848 11.062 -14.010 1.00 66.12 100 ILE A C 1
ATOM 800 O O . ILE A 1 100 ? 1.162 11.638 -15.053 1.00 66.12 100 ILE A O 1
ATOM 804 N N . GLY A 1 101 ? -0.413 10.752 -13.704 1.00 58.75 101 GLY A N 1
ATOM 805 C CA . GLY A 1 101 ? -1.572 11.183 -14.490 1.00 58.75 101 GLY A CA 1
ATOM 806 C C . GLY A 1 101 ? -2.031 12.606 -14.130 1.00 58.75 101 GLY A C 1
ATOM 807 O O . GLY A 1 101 ? -1.568 13.157 -13.135 1.00 58.75 101 GLY A O 1
ATOM 808 N N . PRO A 1 102 ? -2.955 13.206 -14.907 1.00 51.78 102 PRO A N 1
ATOM 809 C CA . PRO A 1 102 ? -3.493 14.546 -14.636 1.00 51.78 102 PRO A CA 1
ATOM 810 C C . PRO A 1 102 ? -4.382 14.609 -13.381 1.00 51.78 102 PRO A C 1
ATOM 812 O O . PRO A 1 102 ? -4.615 15.691 -12.854 1.00 51.78 102 PRO A O 1
ATOM 815 N N . ASP A 1 103 ? -4.859 13.469 -12.877 1.00 57.41 103 ASP A N 1
ATOM 816 C CA . ASP A 1 103 ? -5.532 13.385 -11.581 1.00 57.41 103 ASP A CA 1
ATOM 817 C C . ASP A 1 103 ? -4.473 13.328 -10.484 1.00 57.41 103 ASP A C 1
ATOM 819 O O . ASP A 1 103 ? -3.994 12.263 -10.113 1.00 57.41 103 ASP A O 1
ATOM 823 N N . TYR A 1 104 ? -4.046 14.491 -10.006 1.00 62.00 104 TYR A N 1
ATOM 824 C CA . TYR A 1 104 ? -2.805 14.627 -9.244 1.00 62.00 104 TYR A CA 1
ATOM 825 C C . TYR A 1 104 ? -2.743 13.820 -7.933 1.00 62.00 104 TYR A C 1
ATOM 827 O O . TYR A 1 104 ? -1.641 13.511 -7.485 1.00 62.00 104 TYR A O 1
ATOM 835 N N . ILE A 1 105 ? -3.874 13.462 -7.303 1.00 68.50 105 ILE A N 1
ATOM 836 C CA . ILE A 1 105 ? -3.887 12.847 -5.963 1.00 68.50 105 ILE A CA 1
ATOM 837 C C . ILE A 1 105 ? -5.004 11.801 -5.823 1.00 68.50 105 ILE A C 1
ATOM 839 O O . ILE A 1 105 ? -6.175 12.096 -6.055 1.00 68.50 105 ILE A O 1
ATOM 843 N N . LYS A 1 106 ? -4.655 10.594 -5.358 1.00 78.50 106 LYS A N 1
ATOM 844 C CA . LYS A 1 106 ? -5.610 9.598 -4.845 1.00 78.50 106 LYS A CA 1
ATOM 845 C C . LYS A 1 106 ? -5.594 9.593 -3.325 1.00 78.50 106 LYS A C 1
ATOM 847 O O . LYS A 1 106 ? -4.530 9.405 -2.739 1.00 78.50 106 LYS A O 1
ATOM 852 N N . SER A 1 107 ? -6.766 9.716 -2.709 1.00 84.62 107 SER A N 1
ATOM 853 C CA . SER A 1 107 ? -6.932 9.650 -1.254 1.00 84.62 107 SER A CA 1
ATOM 854 C C . SER A 1 107 ? -7.617 8.351 -0.835 1.00 84.62 107 SER A C 1
ATOM 856 O O . SER A 1 107 ? -8.729 8.042 -1.266 1.00 84.62 107 SER A O 1
ATOM 858 N N . LEU A 1 108 ? -6.939 7.603 0.026 1.00 86.56 108 LEU A N 1
ATOM 859 C CA . LEU A 1 108 ? -7.415 6.401 0.695 1.00 86.56 108 LEU A CA 1
ATOM 860 C C . LEU A 1 108 ? -7.873 6.789 2.097 1.00 86.56 108 LEU A C 1
ATOM 862 O O . LEU A 1 108 ? -7.133 7.458 2.811 1.00 86.56 108 LEU A O 1
ATOM 866 N N . ASN A 1 109 ? -9.079 6.385 2.487 1.00 88.88 109 ASN A N 1
ATOM 867 C CA . ASN A 1 109 ? -9.597 6.645 3.828 1.00 88.88 109 ASN A CA 1
ATOM 868 C C . ASN A 1 109 ? -9.731 5.333 4.592 1.00 88.88 109 ASN A C 1
ATOM 870 O O . ASN A 1 109 ? -10.346 4.391 4.085 1.00 88.88 109 ASN A O 1
ATOM 874 N N . PHE A 1 110 ? -9.180 5.306 5.800 1.00 89.75 110 PHE A N 1
ATOM 875 C CA . PHE A 1 110 ? -9.204 4.170 6.709 1.00 89.75 110 PHE A CA 1
ATOM 876 C C . PHE A 1 110 ? -9.925 4.571 7.994 1.00 89.75 110 PHE A C 1
ATOM 878 O O . PHE A 1 110 ? -9.506 5.502 8.680 1.00 89.75 110 PHE A O 1
ATOM 885 N N . ASP A 1 111 ? -11.012 3.869 8.306 1.00 89.62 111 ASP A N 1
ATOM 886 C CA . ASP A 1 111 ? -11.808 4.107 9.509 1.00 89.62 111 ASP A CA 1
ATOM 887 C C . ASP A 1 111 ? -11.290 3.258 10.675 1.00 89.62 111 ASP A C 1
ATOM 889 O O . ASP A 1 111 ? -11.039 2.059 10.520 1.00 89.62 111 ASP A O 1
ATOM 893 N N . TYR A 1 112 ? -11.203 3.861 11.858 1.00 90.06 112 TYR A N 1
ATOM 894 C CA . TYR A 1 112 ? -10.745 3.235 13.096 1.00 90.06 112 TYR A CA 1
ATOM 895 C C . TYR A 1 112 ? -11.861 3.195 14.142 1.00 90.06 112 TYR A C 1
ATOM 897 O O . TYR A 1 112 ? -12.830 3.953 14.108 1.00 90.06 112 TYR A O 1
ATOM 905 N N . LEU A 1 113 ? -11.715 2.303 15.124 1.00 88.62 113 LEU A N 1
ATOM 906 C CA . LEU A 1 113 ? -12.691 2.151 16.210 1.00 88.62 113 LEU A CA 1
ATOM 907 C C . LEU A 1 113 ? -12.737 3.384 17.134 1.00 88.62 113 LEU A C 1
ATOM 909 O O . LEU A 1 113 ? -13.801 3.740 17.662 1.00 88.62 113 LEU A O 1
ATOM 913 N N . SER A 1 114 ? -11.599 4.061 17.303 1.00 91.25 114 SER A N 1
ATOM 914 C CA . SER A 1 114 ? -11.441 5.232 18.166 1.00 91.25 114 SER A CA 1
ATOM 915 C C . SER A 1 114 ? -10.519 6.290 17.557 1.00 91.25 114 SER A C 1
ATOM 917 O O . SER A 1 114 ? -9.782 6.034 16.602 1.00 91.25 114 SER A O 1
ATOM 919 N N . LYS A 1 115 ? -10.559 7.487 18.149 1.00 90.31 115 LYS A N 1
ATOM 920 C CA . LYS A 1 115 ? -9.709 8.617 17.764 1.00 90.31 115 LYS A CA 1
ATOM 921 C C . LYS A 1 115 ? -8.252 8.388 18.097 1.00 90.31 115 LYS A C 1
ATOM 923 O O . LYS A 1 115 ? -7.364 8.777 17.342 1.00 90.31 115 LYS A O 1
ATOM 928 N N . GLU A 1 116 ? -8.024 7.729 19.219 1.00 91.31 116 GLU A N 1
ATOM 929 C CA . GLU A 1 116 ? -6.712 7.358 19.718 1.00 91.31 116 GLU A CA 1
ATOM 930 C C . GLU A 1 116 ? -6.048 6.371 18.758 1.00 91.31 116 GLU A C 1
ATOM 932 O O . GLU A 1 116 ? -4.900 6.590 18.389 1.00 91.31 116 GLU A O 1
ATOM 937 N N . ALA A 1 117 ? -6.790 5.371 18.264 1.00 91.62 117 ALA A N 1
ATOM 938 C CA . ALA A 1 117 ? -6.280 4.407 17.291 1.00 91.62 117 ALA A CA 1
ATOM 939 C C . ALA A 1 117 ? -5.932 5.068 15.945 1.00 91.62 117 ALA A C 1
ATOM 941 O O . ALA A 1 117 ? -4.860 4.826 15.396 1.00 91.62 117 ALA A O 1
ATOM 942 N N . ALA A 1 118 ? -6.790 5.964 15.439 1.00 91.38 118 ALA A N 1
ATOM 943 C CA . ALA A 1 118 ? -6.488 6.724 14.222 1.00 91.38 118 ALA A CA 1
ATOM 944 C C . ALA A 1 118 ? -5.249 7.624 14.394 1.00 91.38 118 ALA A C 1
ATOM 946 O O . ALA A 1 118 ? -4.430 7.747 13.483 1.00 91.38 118 ALA A O 1
ATOM 947 N N . LYS A 1 119 ? -5.093 8.244 15.572 1.00 91.12 119 LYS A N 1
ATOM 948 C CA . LYS A 1 119 ? -3.947 9.103 15.891 1.00 91.12 119 LYS A CA 1
ATOM 949 C C . LYS A 1 119 ? -2.650 8.305 16.034 1.00 91.12 119 LYS A C 1
ATOM 951 O O . LYS A 1 119 ? -1.608 8.773 15.582 1.00 91.12 119 LYS A O 1
ATOM 956 N N . GLU A 1 120 ? -2.708 7.127 16.649 1.00 92.81 120 GLU A N 1
ATOM 957 C CA . GLU A 1 120 ? -1.567 6.218 16.762 1.00 92.81 120 GLU A CA 1
ATOM 958 C C . GLU A 1 120 ? -1.061 5.813 15.374 1.00 92.81 120 GLU A C 1
ATOM 960 O O . GLU A 1 120 ? 0.126 5.988 15.087 1.00 92.81 120 GLU A O 1
ATOM 965 N N . GLU A 1 121 ? -1.960 5.393 14.476 1.00 93.94 121 GLU A N 1
ATOM 966 C CA . GLU A 1 121 ? -1.562 5.030 13.113 1.00 93.94 121 GLU A CA 1
ATOM 967 C C . GLU A 1 121 ? -1.042 6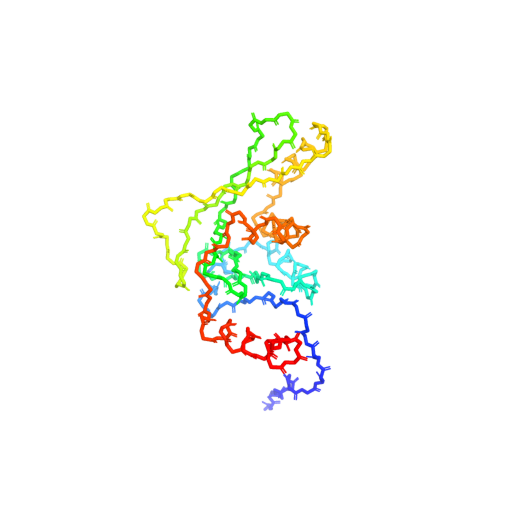.239 12.321 1.00 93.94 121 GLU A C 1
ATOM 969 O O . GLU A 1 121 ? -0.032 6.133 11.624 1.00 93.94 121 GLU A O 1
ATOM 974 N N . TYR A 1 122 ? -1.668 7.414 12.468 1.00 93.38 122 TYR A N 1
ATOM 975 C CA . TYR A 1 122 ? -1.160 8.658 11.882 1.00 93.38 122 TYR A CA 1
ATOM 976 C C . TYR A 1 122 ? 0.286 8.930 12.313 1.00 93.38 122 TYR A C 1
ATOM 978 O O . TYR A 1 122 ? 1.156 9.143 11.468 1.00 93.38 122 TYR A O 1
ATOM 986 N N . SER A 1 123 ? 0.557 8.919 13.622 1.00 92.56 123 SER A N 1
ATOM 987 C CA . SER A 1 123 ? 1.888 9.207 14.164 1.00 92.56 123 SER A CA 1
ATOM 988 C C . SER A 1 123 ? 2.920 8.176 13.717 1.00 92.56 123 SER A C 1
ATOM 990 O O . SER A 1 123 ? 4.038 8.551 13.360 1.00 92.56 123 SER A O 1
ATOM 992 N N . LYS A 1 124 ? 2.535 6.898 13.677 1.00 94.88 124 LYS A N 1
ATOM 993 C CA . LYS A 1 124 ? 3.357 5.809 13.150 1.00 94.88 124 LYS A CA 1
ATOM 994 C C . LYS A 1 124 ? 3.732 6.069 11.689 1.00 94.88 124 LYS A C 1
ATOM 996 O O . LYS A 1 124 ? 4.915 6.246 11.398 1.00 94.88 124 LYS A O 1
ATOM 1001 N N . LEU A 1 125 ? 2.752 6.203 10.795 1.00 94.12 125 LEU A N 1
ATOM 1002 C CA . LEU A 1 125 ? 2.985 6.403 9.360 1.00 94.12 125 LEU A CA 1
ATOM 1003 C C . LEU A 1 125 ? 3.717 7.708 9.029 1.00 94.12 125 LEU A C 1
ATOM 1005 O O . LEU A 1 125 ? 4.522 7.733 8.099 1.00 94.12 125 LEU A O 1
ATOM 1009 N N . ALA A 1 126 ? 3.455 8.791 9.764 1.00 91.81 126 ALA A N 1
ATOM 1010 C CA . ALA A 1 126 ? 4.100 10.088 9.544 1.00 91.81 126 ALA A CA 1
ATOM 1011 C C . ALA A 1 126 ? 5.590 10.09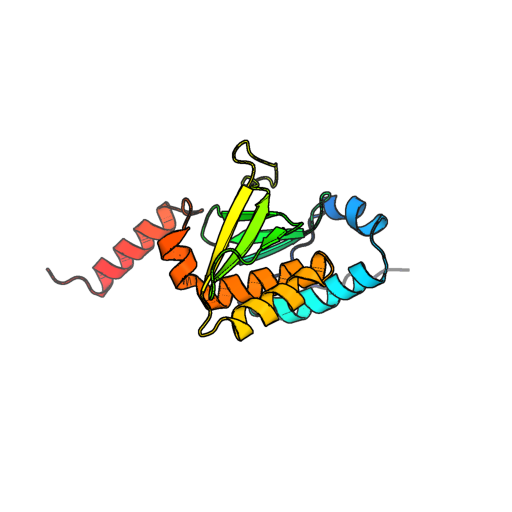4 9.933 1.00 91.81 126 ALA A C 1
ATOM 1013 O O . ALA A 1 126 ? 6.340 10.950 9.469 1.00 91.81 126 ALA A O 1
ATOM 1014 N N . SER A 1 127 ? 6.018 9.154 10.782 1.00 92.75 127 SER A N 1
ATOM 1015 C CA . SER A 1 127 ? 7.409 9.033 11.243 1.00 92.75 127 SER A CA 1
ATOM 1016 C C . SER A 1 127 ? 8.268 8.075 10.408 1.00 92.75 127 SER A C 1
ATOM 1018 O O . SER A 1 127 ? 9.493 8.074 10.533 1.00 92.75 127 SER A O 1
ATOM 1020 N N . MET A 1 128 ? 7.640 7.255 9.560 1.00 93.12 128 MET A N 1
ATOM 1021 C CA . MET A 1 128 ? 8.315 6.236 8.758 1.00 93.12 128 MET A CA 1
ATOM 1022 C C . MET A 1 128 ? 9.060 6.837 7.563 1.00 93.12 128 MET A C 1
ATOM 1024 O O . MET A 1 128 ? 8.657 7.847 6.987 1.00 93.12 128 MET A O 1
ATOM 1028 N N . ASN A 1 129 ? 10.134 6.168 7.134 1.00 91.88 129 ASN A N 1
ATOM 1029 C CA . ASN A 1 129 ? 10.710 6.443 5.819 1.00 91.88 129 ASN A CA 1
ATOM 1030 C C . ASN A 1 129 ? 9.778 5.929 4.709 1.00 91.88 129 ASN A C 1
ATOM 1032 O O . ASN A 1 129 ? 8.882 5.124 4.948 1.00 91.88 129 ASN A O 1
ATOM 1036 N N . ILE A 1 130 ? 10.025 6.365 3.475 1.00 91.81 130 ILE A N 1
ATOM 1037 C CA . ILE A 1 130 ? 9.150 6.084 2.332 1.00 91.81 130 ILE A CA 1
ATOM 1038 C C . ILE A 1 130 ? 8.966 4.583 2.044 1.00 91.81 130 ILE A C 1
ATOM 1040 O O . ILE A 1 130 ? 7.893 4.173 1.604 1.00 91.81 130 ILE A O 1
ATOM 1044 N N . ILE A 1 131 ? 9.984 3.755 2.298 1.00 91.38 131 ILE A N 1
ATOM 1045 C CA . ILE A 1 131 ? 9.939 2.312 2.036 1.00 91.38 131 ILE A CA 1
ATOM 1046 C C . ILE A 1 131 ? 9.071 1.614 3.082 1.00 91.38 131 ILE A C 1
ATOM 1048 O O . ILE A 1 131 ? 8.145 0.888 2.720 1.00 91.38 131 ILE A O 1
ATOM 1052 N N . ASP A 1 132 ? 9.323 1.887 4.362 1.00 92.06 132 ASP A N 1
ATOM 1053 C CA . ASP A 1 132 ? 8.555 1.304 5.465 1.00 92.06 132 ASP A CA 1
ATOM 1054 C C . ASP A 1 132 ? 7.104 1.806 5.453 1.00 92.06 132 ASP A C 1
ATOM 1056 O O . ASP A 1 132 ? 6.175 1.016 5.609 1.00 92.06 132 ASP A O 1
ATOM 1060 N N . GLN A 1 133 ? 6.895 3.093 5.154 1.00 93.88 133 GLN A N 1
ATOM 1061 C CA . GLN A 1 133 ? 5.564 3.675 4.983 1.00 93.88 133 GLN A CA 1
ATOM 1062 C C . GLN A 1 133 ? 4.800 2.996 3.838 1.00 93.88 133 GLN A C 1
ATOM 1064 O O . GLN A 1 133 ? 3.611 2.728 3.973 1.00 93.88 133 GLN A O 1
ATOM 1069 N N . THR A 1 134 ? 5.465 2.683 2.718 1.00 92.56 134 THR A N 1
ATOM 1070 C CA . THR A 1 134 ? 4.821 1.962 1.607 1.00 92.56 134 THR A CA 1
ATOM 1071 C C . THR A 1 134 ? 4.349 0.581 2.047 1.00 92.56 134 THR A C 1
ATOM 1073 O O . THR A 1 134 ? 3.232 0.194 1.712 1.00 92.56 134 THR A O 1
ATOM 1076 N N . ALA A 1 135 ? 5.175 -0.155 2.793 1.00 92.00 135 ALA A N 1
ATOM 1077 C CA . ALA A 1 135 ? 4.804 -1.475 3.291 1.00 92.00 135 ALA A CA 1
ATOM 1078 C C . ALA A 1 135 ? 3.589 -1.407 4.224 1.00 92.00 135 ALA A C 1
ATOM 1080 O O . ALA A 1 135 ? 2.629 -2.143 4.026 1.00 92.00 135 ALA A O 1
ATOM 1081 N N . GLU A 1 136 ? 3.585 -0.457 5.157 1.00 93.50 136 GLU A N 1
ATOM 1082 C CA . GLU A 1 136 ? 2.474 -0.275 6.090 1.00 93.50 136 GLU A CA 1
ATOM 1083 C C . GLU A 1 136 ? 1.169 0.126 5.380 1.00 93.50 136 GLU A C 1
ATOM 1085 O O . GLU A 1 136 ? 0.096 -0.389 5.687 1.00 93.50 136 GLU A O 1
ATOM 1090 N N . VAL A 1 137 ? 1.238 1.000 4.368 1.00 93.25 137 VAL A N 1
ATOM 1091 C CA . VAL A 1 137 ? 0.054 1.361 3.569 1.00 93.25 137 VAL A CA 1
ATOM 1092 C C . VAL A 1 137 ? -0.488 0.154 2.798 1.00 93.25 137 VAL A C 1
ATOM 1094 O O . VAL A 1 137 ? -1.705 0.022 2.663 1.00 93.25 137 VAL A O 1
ATOM 1097 N N . VAL A 1 138 ? 0.375 -0.747 2.315 1.00 92.06 138 VAL A N 1
ATOM 1098 C CA . VAL A 1 138 ? -0.090 -2.008 1.717 1.00 92.06 138 VAL A CA 1
ATOM 1099 C C . VAL A 1 138 ? -0.796 -2.881 2.745 1.00 92.06 138 VAL A C 1
ATOM 1101 O O . VAL A 1 138 ? -1.863 -3.401 2.432 1.00 92.06 138 VAL A O 1
ATOM 1104 N N . ASP A 1 139 ? -0.264 -3.013 3.957 1.00 91.31 139 ASP A N 1
ATOM 1105 C CA . ASP A 1 139 ? -0.899 -3.816 5.009 1.00 91.31 139 ASP A CA 1
ATOM 1106 C C . ASP A 1 139 ? -2.292 -3.271 5.356 1.00 91.31 139 ASP A C 1
ATOM 1108 O O . ASP A 1 139 ? -3.260 -4.028 5.480 1.00 91.31 139 ASP A O 1
ATOM 1112 N N . LEU A 1 140 ? -2.438 -1.944 5.426 1.00 91.88 140 LEU A N 1
ATOM 1113 C CA . LEU A 1 140 ? -3.739 -1.296 5.602 1.00 91.88 140 LEU A CA 1
ATOM 1114 C C . LEU A 1 140 ? -4.704 -1.600 4.448 1.00 91.88 140 LEU A C 1
ATOM 1116 O O . LEU A 1 140 ? -5.892 -1.836 4.694 1.00 91.88 140 LEU A O 1
ATOM 1120 N N . LEU A 1 141 ? -4.214 -1.611 3.206 1.00 90.38 141 LEU A N 1
ATOM 1121 C CA . LEU A 1 141 ? -5.002 -1.949 2.019 1.00 90.38 141 LEU A CA 1
ATOM 1122 C C . LEU A 1 141 ? -5.421 -3.424 1.996 1.00 90.38 141 LEU A C 1
ATOM 1124 O O . LEU A 1 141 ? -6.583 -3.705 1.718 1.00 90.38 141 LEU A O 1
ATOM 1128 N N . GLU A 1 142 ? -4.523 -4.355 2.319 1.00 89.25 142 GLU A N 1
ATOM 1129 C CA . GLU A 1 142 ? -4.820 -5.792 2.417 1.00 89.25 142 GLU A CA 1
ATOM 1130 C C . GLU A 1 142 ? -5.886 -6.054 3.491 1.00 89.25 142 GLU A C 1
ATOM 1132 O O . GLU A 1 142 ? -6.901 -6.701 3.225 1.00 89.25 142 GLU A O 1
ATOM 1137 N N . ASN A 1 143 ? -5.724 -5.464 4.679 1.00 90.00 143 ASN A N 1
ATOM 1138 C CA . ASN A 1 143 ? -6.667 -5.612 5.792 1.00 90.00 143 ASN A CA 1
ATOM 1139 C C . ASN A 1 143 ? -8.043 -4.984 5.518 1.00 90.00 143 ASN A C 1
ATOM 1141 O O . ASN A 1 143 ? -9.033 -5.348 6.153 1.00 90.00 143 ASN A O 1
ATOM 1145 N N . ASN A 1 144 ? -8.124 -4.049 4.568 1.00 87.81 144 ASN A N 1
ATOM 1146 C CA . ASN A 1 144 ? -9.362 -3.382 4.171 1.00 87.81 144 ASN A CA 1
ATOM 1147 C C . ASN A 1 144 ? -9.758 -3.689 2.721 1.00 87.81 144 ASN A C 1
ATOM 1149 O O . ASN A 1 144 ? -10.557 -2.942 2.150 1.00 87.81 144 ASN A O 1
ATOM 1153 N N . PHE A 1 145 ? -9.250 -4.779 2.131 1.00 84.94 145 PHE A N 1
ATOM 1154 C CA . PHE A 1 145 ? -9.381 -5.042 0.695 1.00 84.94 145 PHE A CA 1
ATOM 1155 C C . PHE A 1 145 ? -10.832 -4.988 0.209 1.00 84.94 145 PHE A C 1
ATOM 1157 O O . PHE A 1 145 ? -11.114 -4.283 -0.749 1.00 84.94 145 PHE A O 1
ATOM 1164 N N . LEU A 1 146 ? -11.774 -5.631 0.908 1.00 78.69 146 LEU A N 1
ATOM 1165 C CA . LEU A 1 146 ? -13.189 -5.623 0.507 1.00 78.69 146 LEU A CA 1
ATOM 1166 C C . LEU A 1 146 ? -13.797 -4.212 0.506 1.00 78.69 146 LEU A C 1
ATOM 1168 O O . LEU A 1 146 ? -14.544 -3.849 -0.398 1.00 78.69 146 LEU A O 1
ATOM 1172 N N . LYS A 1 147 ? -13.468 -3.380 1.502 1.00 78.06 147 LYS A N 1
ATOM 1173 C CA . LYS A 1 147 ? -13.934 -1.982 1.543 1.00 78.06 147 LYS A CA 1
ATOM 1174 C C . LYS A 1 147 ? -13.308 -1.169 0.417 1.00 78.06 147 LYS A C 1
ATOM 1176 O O . LYS A 1 147 ? -13.974 -0.333 -0.191 1.00 78.06 147 LYS A O 1
ATOM 1181 N N . PHE A 1 148 ? -12.028 -1.412 0.159 1.00 74.50 148 PHE A N 1
ATOM 1182 C CA . PHE A 1 148 ? -11.295 -0.782 -0.921 1.00 74.50 148 PHE A CA 1
ATOM 1183 C C . PHE A 1 148 ? -11.872 -1.161 -2.286 1.00 74.50 148 PHE A C 1
ATOM 1185 O O . PHE A 1 148 ? -12.105 -0.284 -3.106 1.00 74.50 148 PHE A O 1
ATOM 1192 N N . GLU A 1 149 ? -12.155 -2.437 -2.512 1.00 70.38 149 GLU A N 1
ATOM 1193 C CA . GLU A 1 149 ? -12.767 -2.946 -3.733 1.00 70.38 149 GLU A CA 1
ATOM 1194 C C . GLU A 1 149 ? -14.140 -2.298 -3.953 1.00 70.38 149 GLU A C 1
ATOM 1196 O O . GLU A 1 149 ? -14.388 -1.708 -4.998 1.00 70.38 149 GLU A O 1
ATOM 1201 N N . VAL A 1 150 ? -15.005 -2.280 -2.939 1.00 67.38 150 VAL A N 1
ATOM 1202 C CA . VAL A 1 150 ? -16.339 -1.668 -3.056 1.00 67.38 150 VAL A CA 1
ATOM 1203 C C . VAL A 1 150 ? -16.276 -0.160 -3.336 1.00 67.38 150 VAL A C 1
ATOM 1205 O O . VAL A 1 150 ? -17.084 0.356 -4.106 1.00 67.38 150 VAL A O 1
ATOM 1208 N N . LYS A 1 151 ? -15.345 0.567 -2.706 1.00 65.81 151 LYS A N 1
ATOM 1209 C CA . LYS A 1 151 ? -15.309 2.041 -2.735 1.00 65.81 151 LYS A CA 1
ATOM 1210 C C . LYS A 1 151 ? -14.399 2.619 -3.821 1.00 65.81 151 LYS A C 1
ATOM 1212 O O . LYS A 1 151 ? -14.609 3.747 -4.259 1.00 65.81 151 LYS A O 1
ATOM 1217 N N . TYR A 1 152 ? -13.374 1.872 -4.216 1.00 62.16 152 TYR A N 1
ATOM 1218 C CA . TYR A 1 152 ? -12.253 2.357 -5.016 1.00 62.16 152 TYR A CA 1
ATOM 1219 C C . TYR A 1 152 ? -11.784 1.365 -6.085 1.00 62.16 152 TYR A C 1
ATOM 1221 O O . TYR A 1 152 ? -10.744 1.635 -6.696 1.00 62.16 152 TYR A O 1
ATOM 1229 N N . ALA A 1 153 ? -12.491 0.252 -6.339 1.00 65.19 153 ALA A N 1
ATOM 1230 C CA . ALA A 1 153 ? -12.158 -0.607 -7.475 1.00 65.19 153 ALA A CA 1
ATOM 1231 C C . ALA A 1 153 ? -12.142 0.235 -8.754 1.00 65.19 153 ALA A C 1
ATOM 1233 O O . ALA A 1 153 ? -13.159 0.776 -9.190 1.00 65.19 153 ALA A O 1
ATOM 1234 N N . GLY A 1 154 ? -10.952 0.375 -9.335 1.00 65.50 154 GLY A N 1
ATOM 1235 C CA . GLY A 1 154 ? -10.796 0.895 -10.679 1.00 65.50 154 GLY A CA 1
ATOM 1236 C C . GLY A 1 154 ? -11.252 -0.142 -11.698 1.00 65.50 154 GLY A C 1
ATOM 1237 O O . GLY A 1 154 ? -11.797 -1.196 -11.367 1.00 65.50 154 GLY A O 1
ATOM 1238 N N . GLU A 1 155 ? -10.991 0.133 -12.971 1.00 70.44 155 GLU A N 1
ATOM 1239 C CA . GLU A 1 155 ? -11.239 -0.855 -14.015 1.00 70.44 155 GLU A CA 1
ATOM 1240 C C . GLU A 1 155 ? -10.462 -2.152 -13.720 1.00 70.44 155 GLU A C 1
ATOM 1242 O O . GLU A 1 155 ? -9.267 -2.084 -13.400 1.00 70.44 155 GLU A O 1
ATOM 1247 N N . PRO A 1 156 ? -11.090 -3.334 -13.846 1.00 71.50 156 PRO A N 1
ATOM 1248 C CA . PRO A 1 156 ? -10.372 -4.598 -13.789 1.00 71.50 156 PRO A CA 1
ATOM 1249 C C . PRO A 1 156 ? -9.246 -4.615 -14.827 1.00 71.50 156 PRO A C 1
ATOM 1251 O O . PRO A 1 156 ? -9.425 -4.161 -15.961 1.00 71.50 156 PRO A O 1
ATOM 1254 N N . ILE A 1 157 ? -8.091 -5.179 -14.475 1.00 71.19 157 ILE A N 1
ATOM 1255 C CA . ILE A 1 157 ? -6.991 -5.366 -15.435 1.00 71.19 157 ILE A CA 1
ATOM 1256 C C . ILE A 1 157 ? -7.421 -6.338 -16.544 1.00 71.19 157 ILE A C 1
ATOM 1258 O O . ILE A 1 157 ? -7.025 -6.174 -17.696 1.00 71.19 157 ILE A O 1
ATOM 1262 N N . ASN A 1 158 ? -8.269 -7.319 -16.215 1.00 70.06 158 ASN A N 1
ATOM 1263 C CA . ASN A 1 158 ? -8.760 -8.323 -17.152 1.00 70.06 158 ASN A CA 1
ATOM 1264 C C . ASN A 1 158 ? -10.289 -8.482 -17.052 1.00 70.06 158 ASN A C 1
ATOM 1266 O O . ASN A 1 158 ? -10.798 -9.316 -16.307 1.00 70.06 158 ASN A O 1
ATOM 1270 N N . VAL A 1 159 ? -11.030 -7.675 -17.817 1.00 65.25 159 VAL A N 1
ATOM 1271 C CA . VAL A 1 159 ? -12.505 -7.726 -17.860 1.00 65.25 159 VAL A CA 1
ATOM 1272 C C . VAL A 1 159 ? -13.016 -9.071 -18.400 1.00 65.25 159 VAL A C 1
ATOM 1274 O O . VAL A 1 159 ? -14.026 -9.573 -17.914 1.00 65.25 159 VAL A O 1
ATOM 1277 N N . ALA A 1 160 ? -12.295 -9.698 -19.337 1.00 62.25 160 ALA A N 1
ATOM 1278 C CA . ALA A 1 160 ? -12.657 -11.008 -19.884 1.00 62.25 160 ALA A CA 1
ATOM 1279 C C . ALA A 1 160 ? -12.623 -12.115 -18.811 1.00 62.25 160 ALA A C 1
ATOM 1281 O O . ALA A 1 160 ? -13.560 -12.897 -18.704 1.00 62.25 160 ALA A O 1
ATOM 1282 N N . SER A 1 161 ? -11.613 -12.101 -17.934 1.00 66.12 161 SER A N 1
ATOM 1283 C CA . SER A 1 161 ? -11.499 -13.020 -16.785 1.00 66.12 161 SER A CA 1
ATOM 1284 C C . SER A 1 161 ? -12.705 -12.955 -15.834 1.00 66.12 161 SER A C 1
ATOM 1286 O O . SER A 1 161 ? -13.156 -13.980 -15.313 1.00 66.12 161 SER A O 1
ATOM 1288 N N . LYS A 1 162 ? -13.261 -11.753 -15.620 1.00 69.75 162 LYS A N 1
ATOM 1289 C CA . LYS A 1 162 ? -14.443 -11.573 -14.767 1.00 69.75 162 LYS A CA 1
ATOM 1290 C C . LYS A 1 162 ? -15.670 -12.254 -15.373 1.00 69.75 162 LYS A C 1
ATOM 1292 O O . LYS A 1 162 ? -16.355 -12.981 -14.661 1.00 69.75 162 LYS A O 1
ATOM 1297 N N . ASN A 1 163 ? -15.914 -12.062 -16.668 1.00 75.38 163 ASN A N 1
ATOM 1298 C CA . ASN A 1 163 ? -17.042 -12.691 -17.360 1.00 75.38 163 ASN A CA 1
ATOM 1299 C C . ASN A 1 163 ? -16.899 -14.217 -17.392 1.00 75.38 163 ASN A C 1
ATOM 1301 O O . ASN A 1 163 ? -17.834 -14.910 -17.009 1.00 75.38 163 ASN A O 1
ATOM 1305 N N . ASP A 1 164 ? -15.704 -14.735 -17.685 1.00 75.44 164 ASP A N 1
ATOM 1306 C CA . ASP A 1 164 ? -15.438 -16.180 -17.640 1.00 75.44 164 ASP A CA 1
ATOM 1307 C C . ASP A 1 164 ? -15.701 -16.779 -16.248 1.00 75.44 164 ASP A C 1
ATOM 1309 O O . ASP A 1 164 ? -16.137 -17.925 -16.114 1.00 75.44 164 ASP A O 1
ATOM 1313 N N . THR A 1 165 ? -15.411 -16.022 -15.186 1.00 79.25 165 THR A N 1
ATOM 1314 C CA . THR A 1 165 ? -15.674 -16.446 -13.804 1.00 79.25 165 THR A CA 1
ATOM 1315 C C . THR A 1 165 ? -17.169 -16.437 -13.497 1.00 79.25 165 THR A C 1
ATOM 1317 O O . THR A 1 165 ? -17.670 -17.392 -12.905 1.00 79.25 165 THR A O 1
ATOM 1320 N N . ILE A 1 166 ? -17.888 -15.400 -13.932 1.00 81.31 166 ILE A N 1
ATOM 1321 C CA . ILE A 1 166 ? -19.348 -15.309 -13.802 1.00 81.31 166 ILE A CA 1
ATOM 1322 C C . ILE A 1 166 ? -20.016 -16.483 -14.528 1.00 81.31 166 ILE A C 1
ATOM 1324 O O . ILE A 1 166 ? -20.830 -17.179 -13.924 1.00 81.31 166 ILE A O 1
ATOM 1328 N N . ASP A 1 167 ? -19.615 -16.769 -15.766 1.00 84.19 167 ASP A N 1
ATOM 1329 C CA . ASP A 1 167 ? -20.161 -17.871 -16.563 1.00 84.19 167 ASP A CA 1
ATOM 1330 C C . ASP A 1 167 ? -19.905 -19.231 -15.904 1.00 84.19 167 ASP A C 1
ATOM 1332 O O . ASP A 1 167 ? -20.790 -20.088 -15.856 1.00 84.19 167 ASP A O 1
ATOM 1336 N N . LYS A 1 168 ? -18.714 -19.436 -15.325 1.00 85.62 168 LYS A N 1
ATOM 1337 C CA . LYS A 1 168 ? -18.410 -20.647 -14.544 1.00 85.62 168 LYS A CA 1
ATOM 1338 C C . LYS A 1 168 ? -19.293 -20.773 -13.306 1.00 85.62 168 LYS A C 1
ATOM 1340 O O . LYS A 1 168 ? -19.733 -21.880 -13.007 1.00 85.62 168 LYS A O 1
ATOM 1345 N N . LEU A 1 169 ? -19.551 -19.675 -12.595 1.00 91.31 169 LEU A N 1
ATOM 1346 C CA . LEU A 1 169 ? -20.412 -19.674 -11.411 1.00 91.31 169 LEU A CA 1
ATOM 1347 C C . LEU A 1 169 ? -21.870 -19.965 -11.777 1.00 91.31 169 LEU A C 1
ATOM 1349 O O . LEU A 1 169 ? -22.480 -20.816 -11.135 1.00 91.31 169 LEU A O 1
ATOM 1353 N N . PHE A 1 170 ? -22.405 -19.346 -12.833 1.00 89.00 170 PHE A N 1
ATOM 1354 C CA . PHE A 1 170 ? -23.747 -19.657 -13.338 1.00 89.00 170 PHE A CA 1
ATOM 1355 C C . PHE A 1 170 ? -23.852 -21.102 -13.820 1.00 89.00 170 PHE A C 1
ATOM 1357 O O . PHE A 1 170 ? -24.824 -21.780 -13.509 1.00 89.00 170 PHE A O 1
ATOM 1364 N N . LYS A 1 171 ? -22.830 -21.622 -14.501 1.00 89.19 171 LYS A N 1
ATOM 1365 C CA . LYS A 1 171 ? -22.802 -23.031 -14.909 1.00 89.19 171 LYS A CA 1
ATOM 1366 C C . LYS A 1 171 ? -22.756 -23.998 -13.720 1.00 89.19 171 LYS A C 1
ATOM 1368 O O . LYS A 1 171 ? -23.292 -25.097 -13.816 1.00 89.19 171 LYS A O 1
ATOM 1373 N N . ALA A 1 172 ? -22.070 -23.635 -12.639 1.00 89.69 172 ALA A N 1
ATOM 1374 C CA . ALA A 1 172 ? -21.882 -24.508 -11.481 1.00 89.69 172 ALA A CA 1
ATOM 1375 C C . ALA A 1 172 ? -23.037 -24.442 -10.470 1.00 89.69 172 ALA A C 1
ATOM 1377 O O . ALA A 1 172 ? -23.331 -25.444 -9.823 1.00 89.69 172 ALA A O 1
ATOM 1378 N N . TYR A 1 173 ? -23.659 -23.272 -10.317 1.00 93.62 173 TYR A N 1
ATOM 1379 C CA . TYR A 1 173 ? -24.588 -22.982 -9.221 1.00 93.62 173 TYR A CA 1
ATOM 1380 C C . TYR A 1 173 ? -25.862 -22.247 -9.657 1.00 93.62 173 TYR A C 1
ATOM 1382 O O . TYR A 1 173 ? -26.706 -21.953 -8.813 1.00 93.62 173 TYR A O 1
ATOM 1390 N N . GLY A 1 174 ? -26.002 -21.910 -10.941 1.00 77.75 174 GLY A N 1
ATOM 1391 C CA . GLY A 1 174 ? -27.216 -21.301 -11.474 1.00 77.75 174 GLY A CA 1
ATOM 1392 C C . GLY A 1 174 ? -28.377 -22.290 -11.446 1.00 77.75 174 GLY A C 1
ATOM 1393 O O . GLY A 1 174 ? -28.205 -23.470 -11.746 1.00 77.75 174 GLY A O 1
ATOM 1394 N N . VAL A 1 175 ? -29.555 -21.801 -11.072 1.00 70.94 175 VAL A N 1
ATOM 1395 C CA . VAL A 1 175 ? -30.810 -22.558 -11.115 1.00 70.94 175 VAL A CA 1
ATOM 1396 C C . VAL A 1 175 ? -31.641 -21.979 -12.258 1.00 70.94 175 VAL A C 1
ATOM 1398 O O . VAL A 1 175 ? -31.722 -20.755 -12.369 1.00 70.94 175 VAL A O 1
ATOM 1401 N N . GLU A 1 176 ? -32.182 -22.848 -13.114 1.00 63.22 176 GLU A N 1
ATOM 1402 C CA . GLU A 1 176 ? -33.080 -22.476 -14.222 1.00 63.22 176 GLU A CA 1
ATOM 1403 C C . GLU A 1 176 ? -34.459 -22.011 -13.736 1.00 63.22 176 GLU A C 1
ATOM 1405 O O . GLU A 1 176 ? -34.985 -22.608 -12.765 1.00 63.22 176 GLU A O 1
#

Foldseek 3Di:
DDDDPPPDDDDDPQAFEAAAEDPQLVQVVVPDDVVLVVLSVVLRVVRSHHHFWYWYQHNVGTKIGGPFAQFIFADPWDWDDPDQFKIKTKGFGAGPVRHGDPVGIDIDIDGHPGSVVNVVVRVVLVPDDRSVNNSVVSVSCSVCVVVCCVPPGHHTPDPPVVVVVVVVCCVVPNDD

pLDDT: mean 78.91, std 17.07, range [26.53, 94.88]